Protein AF-A0A2E8E7X4-F1 (afdb_monomer)

Foldseek 3Di:
DPPCPVVVVVVVVVVVVVVLVVVLVVCLVVCQVDCCVPPVDDRDDSVNSNVVSVVCCCVVVVDDDDPDPVVVVVVVVVVVVVVPDDPVVVVVVVVVVCCVVVVPPPPDDDDDDD

Radius of gyration: 28.09 Å; Cα contacts (8 Å, |Δi|>4): 27; chains: 1; bounding box: 37×29×100 Å

Solvent-accessible surface area (backbone atoms only — not comparable to full-atom values): 6973 Å² total; per-residue (Å²): 143,86,77,60,65,64,58,53,52,52,52,53,51,53,51,53,52,49,52,52,52,52,53,38,54,51,51,38,53,52,44,50,60,45,39,35,72,76,68,73,41,81,72,69,48,73,68,54,32,54,49,49,50,49,50,51,46,51,65,60,64,70,71,73,89,89,77,82,62,62,66,56,58,50,49,50,54,50,51,54,58,62,68,72,51,55,73,71,59,54,50,53,53,47,54,55,47,49,54,68,71,63,67,71,76,82,76,78,86,88,87,91,85,130

Secondary structure (DSSP, 8-state):
---SHHHHHHHHHHHHHHHHHHHHHHHHHHHHHHHHHHH-PPPPPHHHHHHHHHHHHHHHHTSS--SSSHHHHHHHHHHHHHHTS-HHHHHHHHHHHHHHHHT--------S--

pLDDT: mean 70.64, std 11.57, range [45.97, 87.62]

Structure (mmCIF, N/CA/C/O backbone):
data_AF-A0A2E8E7X4-F1
#
_entry.id   AF-A0A2E8E7X4-F1
#
loop_
_atom_site.group_PDB
_atom_site.id
_atom_site.type_symbol
_atom_site.label_atom_id
_atom_site.label_alt_id
_atom_site.label_comp_id
_atom_site.label_asym_id
_atom_site.label_entity_id
_atom_site.label_seq_id
_atom_site.pdbx_PDB_ins_code
_atom_site.Cartn_x
_atom_site.Cartn_y
_atom_site.Cartn_z
_atom_site.occupancy
_atom_site.B_iso_or_equiv
_atom_site.auth_seq_id
_atom_site.auth_comp_id
_atom_site.auth_asym_id
_atom_site.auth_atom_id
_ato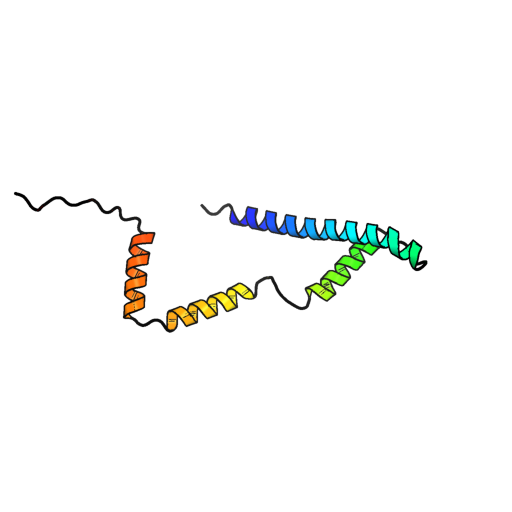m_site.pdbx_PDB_model_num
ATOM 1 N N . MET A 1 1 ? 1.339 15.084 -31.907 1.00 45.97 1 MET A N 1
ATOM 2 C CA . MET A 1 1 ? 0.499 14.254 -31.013 1.00 45.97 1 MET A CA 1
ATOM 3 C C . MET A 1 1 ? 1.364 13.702 -29.873 1.00 45.97 1 MET A C 1
ATOM 5 O O . MET A 1 1 ? 2.052 12.713 -30.070 1.00 45.97 1 MET A O 1
ATOM 9 N N . LYS A 1 2 ? 1.479 14.412 -28.739 1.00 52.69 2 LYS A N 1
ATOM 10 C CA . LYS A 1 2 ? 2.401 14.077 -27.619 1.00 52.69 2 LYS A CA 1
ATOM 11 C C . LYS A 1 2 ? 1.837 14.509 -26.248 1.00 52.69 2 LYS A C 1
ATOM 13 O O . LYS A 1 2 ? 2.593 14.852 -25.347 1.00 52.69 2 LYS A O 1
ATOM 18 N N . ARG A 1 3 ? 0.507 14.559 -26.097 1.00 56.31 3 ARG A N 1
ATOM 19 C CA . ARG A 1 3 ? -0.159 15.149 -24.916 1.00 56.31 3 ARG A CA 1
ATOM 20 C C . ARG A 1 3 ? -0.909 14.150 -24.022 1.00 56.31 3 ARG A C 1
ATOM 22 O O . ARG A 1 3 ? -1.411 14.557 -22.983 1.00 56.31 3 ARG A O 1
ATOM 29 N N . ASP A 1 4 ? -0.875 12.852 -24.335 1.00 61.25 4 ASP A N 1
ATOM 30 C CA . ASP A 1 4 ? -1.719 11.858 -23.637 1.00 61.25 4 ASP A CA 1
ATOM 31 C C . ASP A 1 4 ? -0.932 10.946 -22.679 1.00 61.25 4 ASP A C 1
ATOM 33 O O . ASP A 1 4 ? -1.504 10.238 -21.845 1.00 61.25 4 ASP A O 1
ATOM 37 N N . TRP A 1 5 ? 0.404 10.987 -22.738 1.00 60.88 5 TRP A N 1
ATOM 38 C CA . TRP A 1 5 ? 1.252 10.145 -21.888 1.00 60.88 5 TRP A CA 1
ATOM 39 C C . TRP A 1 5 ? 1.236 10.592 -20.418 1.00 60.88 5 TRP A C 1
ATOM 41 O O . TRP A 1 5 ? 1.189 9.752 -19.521 1.00 60.88 5 TRP A O 1
ATOM 51 N N . GLY A 1 6 ? 1.174 11.907 -20.168 1.00 68.00 6 GLY A N 1
ATOM 52 C CA . GLY A 1 6 ? 1.029 12.465 -18.818 1.00 68.00 6 GLY A CA 1
ATOM 53 C C . GLY A 1 6 ? -0.321 12.127 -18.182 1.00 68.00 6 GLY A C 1
ATOM 54 O O . GLY A 1 6 ? -0.367 11.696 -17.034 1.00 68.00 6 GLY A O 1
ATOM 55 N N . PHE A 1 7 ? -1.412 12.219 -18.949 1.00 73.38 7 PHE A N 1
ATOM 56 C CA . PHE A 1 7 ? -2.752 11.845 -18.481 1.00 73.38 7 PHE A CA 1
ATOM 57 C C . PHE A 1 7 ? -2.873 10.351 -18.170 1.00 73.38 7 PHE A C 1
ATOM 59 O O . PHE A 1 7 ? -3.490 9.969 -17.176 1.00 73.38 7 PHE A O 1
ATOM 66 N N . THR A 1 8 ? -2.245 9.502 -18.984 1.00 69.19 8 THR A N 1
ATOM 67 C CA . THR A 1 8 ? -2.224 8.053 -18.749 1.00 69.19 8 THR A CA 1
ATOM 68 C C . THR A 1 8 ? -1.422 7.708 -17.492 1.00 69.19 8 THR A C 1
ATOM 70 O O . THR A 1 8 ? -1.885 6.924 -16.665 1.00 69.19 8 THR A O 1
ATOM 73 N N . ALA A 1 9 ? -0.257 8.333 -17.294 1.00 75.81 9 ALA A N 1
ATOM 74 C CA . ALA A 1 9 ? 0.547 8.148 -16.087 1.00 75.81 9 ALA A CA 1
ATOM 75 C C . ALA A 1 9 ? -0.180 8.638 -14.821 1.00 75.81 9 ALA A C 1
ATOM 77 O O . ALA A 1 9 ? -0.198 7.933 -13.812 1.00 75.81 9 ALA A O 1
ATOM 78 N N . ALA A 1 10 ? -0.842 9.797 -14.888 1.00 84.56 10 ALA A N 1
ATOM 79 C CA . ALA A 1 10 ? -1.632 10.339 -13.785 1.00 84.56 10 ALA A CA 1
ATOM 80 C C . ALA A 1 10 ? -2.818 9.432 -13.413 1.00 84.56 10 ALA A C 1
ATOM 82 O O . ALA A 1 10 ? -3.029 9.154 -12.235 1.00 84.56 10 ALA A O 1
ATOM 83 N N . LYS A 1 11 ? -3.552 8.899 -14.401 1.00 82.12 11 LYS A N 1
ATOM 84 C CA . LYS A 1 11 ? -4.639 7.930 -14.167 1.00 82.12 11 LYS A CA 1
ATOM 85 C C . LYS A 1 11 ? -4.154 6.657 -13.475 1.00 82.12 11 LYS A C 1
ATOM 87 O O . LYS A 1 11 ? -4.809 6.184 -12.552 1.00 82.12 11 LYS A O 1
ATOM 92 N N . MET A 1 12 ? -3.008 6.119 -13.890 1.00 80.56 12 MET A N 1
ATOM 93 C CA . MET A 1 12 ? -2.435 4.918 -13.273 1.00 80.56 12 MET A CA 1
ATOM 94 C C . MET A 1 12 ? -1.965 5.175 -11.837 1.00 80.56 12 MET A C 1
ATOM 96 O O . MET A 1 12 ? -2.182 4.338 -10.964 1.00 80.56 12 MET A O 1
ATOM 100 N N . ALA A 1 13 ? -1.370 6.342 -11.570 1.00 82.25 13 ALA A N 1
ATOM 101 C CA . ALA A 1 13 ? -0.999 6.741 -10.214 1.00 82.25 13 ALA A CA 1
ATOM 102 C C . ALA A 1 13 ? -2.236 6.882 -9.312 1.00 82.25 13 ALA A C 1
ATOM 104 O O . ALA A 1 13 ? -2.256 6.339 -8.209 1.00 82.25 13 ALA A O 1
ATOM 105 N N . LEU A 1 14 ? -3.290 7.534 -9.809 1.00 87.62 14 LEU A N 1
ATOM 106 C CA . LEU A 1 14 ? -4.551 7.689 -9.088 1.00 87.62 14 LEU A CA 1
ATOM 107 C C . LEU A 1 14 ? -5.201 6.333 -8.779 1.00 87.62 14 LEU A C 1
ATOM 109 O O . LEU A 1 14 ? -5.633 6.108 -7.651 1.00 87.62 14 LEU A O 1
ATOM 113 N N . LEU A 1 15 ? -5.215 5.408 -9.744 1.00 84.00 15 LEU A N 1
ATOM 114 C CA . LEU A 1 15 ? -5.726 4.051 -9.543 1.00 84.00 15 LEU A CA 1
ATOM 115 C C . LEU A 1 15 ? -4.918 3.296 -8.476 1.00 84.00 15 LEU A C 1
ATOM 117 O O . LEU A 1 15 ? -5.498 2.646 -7.611 1.00 84.00 15 LEU A O 1
ATOM 121 N N . GLY A 1 16 ? -3.588 3.415 -8.500 1.00 81.44 16 GLY A N 1
ATOM 122 C CA . GLY A 1 16 ? -2.721 2.811 -7.489 1.00 81.44 16 GLY A CA 1
ATOM 123 C C . GLY A 1 16 ? -3.008 3.334 -6.079 1.00 81.44 16 GLY A C 1
ATOM 124 O O . GLY A 1 16 ? -3.127 2.545 -5.144 1.00 81.44 16 GLY A O 1
ATOM 125 N N . VAL A 1 17 ? -3.181 4.650 -5.931 1.00 83.19 17 VAL A N 1
ATOM 126 C CA . VAL A 1 17 ? -3.554 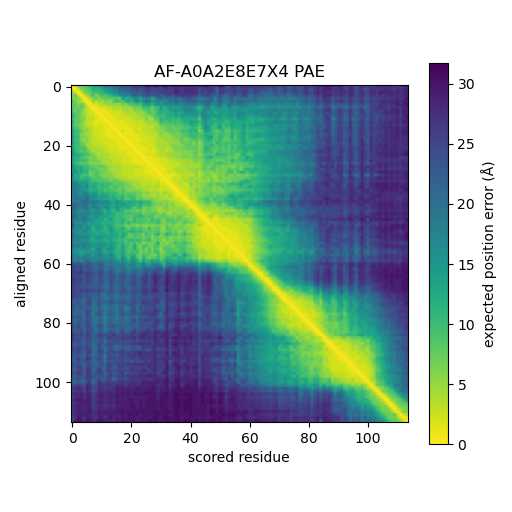5.274 -4.651 1.00 83.19 17 VAL A CA 1
ATOM 127 C C . VAL A 1 17 ? -4.938 4.806 -4.199 1.00 83.19 17 VAL A C 1
ATOM 129 O O . VAL A 1 17 ? -5.101 4.431 -3.040 1.00 83.19 17 VAL A O 1
ATOM 132 N N . ALA A 1 18 ? -5.914 4.753 -5.107 1.00 81.81 18 ALA A N 1
ATOM 133 C CA . ALA A 1 18 ? -7.262 4.285 -4.798 1.00 81.81 18 ALA A CA 1
ATOM 134 C C . ALA A 1 18 ? -7.267 2.835 -4.290 1.00 81.81 18 ALA A C 1
ATOM 136 O O . ALA A 1 18 ? -7.896 2.547 -3.275 1.00 81.81 18 ALA A O 1
ATOM 137 N N . ILE A 1 19 ? -6.515 1.934 -4.931 1.00 81.69 19 ILE A N 1
ATOM 138 C CA . ILE A 1 19 ? -6.398 0.533 -4.495 1.00 81.69 19 ILE A CA 1
ATOM 139 C C . ILE A 1 19 ? -5.802 0.442 -3.087 1.00 81.69 19 ILE A C 1
ATOM 141 O O . ILE A 1 19 ? -6.300 -0.327 -2.265 1.00 81.69 19 ILE A O 1
ATOM 145 N N . ILE A 1 20 ? -4.769 1.234 -2.784 1.00 78.75 20 ILE A N 1
ATOM 146 C CA . ILE A 1 20 ? -4.144 1.256 -1.452 1.00 78.75 20 ILE A CA 1
ATOM 147 C C . ILE A 1 20 ? -5.143 1.734 -0.395 1.00 78.75 20 ILE A C 1
ATOM 149 O O . ILE A 1 20 ? -5.271 1.102 0.652 1.00 78.75 20 ILE A O 1
ATOM 153 N N . LEU A 1 21 ? -5.878 2.811 -0.679 1.00 79.88 21 LEU A N 1
ATOM 154 C CA . LEU A 1 21 ? -6.879 3.354 0.239 1.00 79.88 21 LEU A CA 1
ATOM 155 C C . LEU A 1 21 ? -8.018 2.361 0.490 1.00 79.88 21 LEU A C 1
ATOM 157 O O . LEU A 1 21 ? -8.360 2.109 1.642 1.00 79.88 21 LEU A O 1
ATOM 161 N N . VAL A 1 22 ? -8.564 1.750 -0.566 1.00 83.56 22 VAL A N 1
ATOM 162 C CA . VAL A 1 22 ? -9.647 0.760 -0.453 1.00 83.56 22 VAL A CA 1
ATOM 163 C C . VAL A 1 22 ? -9.185 -0.458 0.338 1.00 83.56 22 VAL A C 1
ATOM 165 O O . VAL A 1 22 ? -9.851 -0.858 1.289 1.00 83.56 22 VAL A O 1
ATOM 168 N N . THR A 1 23 ? -8.014 -1.005 0.002 1.00 77.56 23 THR A N 1
ATOM 169 C CA . THR A 1 23 ? -7.425 -2.131 0.744 1.00 77.56 23 THR A CA 1
ATOM 170 C C . THR A 1 23 ? -7.259 -1.770 2.216 1.00 77.56 23 THR A C 1
ATOM 172 O O . THR A 1 23 ? -7.519 -2.592 3.091 1.00 77.56 23 THR A O 1
ATOM 175 N N . GLY A 1 24 ? -6.893 -0.523 2.506 1.00 78.69 24 GLY A N 1
ATOM 176 C CA . GLY A 1 24 ? -6.729 -0.075 3.872 1.00 78.69 24 GLY A CA 1
ATOM 177 C C . GLY A 1 24 ? -7.998 0.023 4.694 1.00 78.69 24 GLY A C 1
ATOM 178 O O . GLY A 1 24 ? -8.014 -0.398 5.850 1.00 78.69 24 GLY A O 1
ATOM 179 N N . VAL A 1 25 ? -9.070 0.517 4.082 1.00 80.88 25 VAL A N 1
ATOM 180 C CA . VAL A 1 25 ? -10.395 0.542 4.707 1.00 80.88 25 VAL A CA 1
ATOM 181 C C . VAL A 1 25 ? -10.885 -0.881 4.972 1.00 80.88 25 VAL A C 1
ATOM 183 O O . VAL A 1 25 ? -11.375 -1.157 6.065 1.00 80.88 25 VAL A O 1
ATOM 186 N N . VAL A 1 26 ? -10.700 -1.797 4.016 1.00 84.75 26 VAL A N 1
ATOM 187 C CA . VAL A 1 26 ? -11.089 -3.208 4.173 1.00 84.75 26 VAL A CA 1
ATOM 188 C C . VAL A 1 26 ? -10.336 -3.857 5.332 1.00 84.75 26 VAL A C 1
ATOM 190 O O . VAL A 1 26 ? -10.962 -4.477 6.187 1.00 84.75 26 VAL A O 1
ATOM 193 N N . VAL A 1 27 ? -9.014 -3.677 5.404 1.00 82.44 27 VAL A N 1
ATOM 194 C CA . VAL A 1 27 ? -8.193 -4.216 6.500 1.00 82.44 27 VAL A CA 1
ATOM 195 C C . VAL A 1 27 ? -8.628 -3.644 7.849 1.00 82.44 27 VAL A C 1
ATOM 197 O O . VAL A 1 27 ? -8.769 -4.408 8.797 1.00 82.44 27 VAL A O 1
ATOM 200 N N . MET A 1 28 ? -8.894 -2.336 7.940 1.00 81.12 28 MET A N 1
ATOM 201 C CA . MET A 1 28 ? -9.377 -1.706 9.175 1.00 81.12 28 MET A CA 1
ATOM 202 C C . MET A 1 28 ? -10.714 -2.301 9.628 1.00 81.12 28 MET A C 1
ATOM 204 O O . MET A 1 28 ? -10.862 -2.667 10.792 1.00 81.12 28 MET A O 1
ATOM 208 N N . PHE A 1 29 ? -11.684 -2.400 8.715 1.00 83.75 29 PHE A N 1
ATOM 209 C CA . PHE A 1 29 ? -13.025 -2.880 9.041 1.00 83.75 29 PHE A CA 1
ATOM 210 C C . PHE A 1 29 ? -13.001 -4.352 9.455 1.00 83.75 29 PHE A C 1
ATOM 212 O O . PHE A 1 29 ? -13.584 -4.726 10.469 1.00 83.75 29 PHE A O 1
ATOM 219 N N . LEU A 1 30 ? -12.261 -5.173 8.707 1.00 82.50 30 LEU A N 1
ATOM 220 C CA . LEU A 1 30 ? -12.116 -6.594 8.992 1.00 82.50 30 LEU A CA 1
ATOM 221 C C . LEU A 1 30 ? -11.379 -6.828 10.316 1.00 82.50 30 LEU A C 1
ATOM 223 O O . LEU A 1 30 ? -11.789 -7.674 11.106 1.00 82.50 30 LEU A O 1
ATOM 227 N N . TRP A 1 31 ? -10.321 -6.057 10.586 1.00 86.12 31 TRP A N 1
ATOM 228 C CA . TRP A 1 31 ? -9.595 -6.156 11.847 1.00 86.12 31 TRP A CA 1
ATOM 229 C C . TRP A 1 31 ? -10.484 -5.785 13.028 1.00 86.12 31 TRP A C 1
ATOM 231 O O . TRP A 1 31 ? -10.549 -6.544 13.989 1.00 86.12 31 TRP A O 1
ATOM 241 N N . ASN A 1 32 ? -11.188 -4.653 12.953 1.00 84.69 32 ASN A N 1
ATOM 242 C CA . ASN A 1 32 ? -12.033 -4.173 14.046 1.00 84.69 32 ASN A CA 1
ATOM 243 C C . ASN A 1 32 ? -13.248 -5.071 14.306 1.00 84.69 32 ASN A C 1
ATOM 245 O O . ASN A 1 32 ? -13.726 -5.093 15.435 1.00 84.69 32 ASN A O 1
ATOM 249 N N . ALA A 1 33 ? -13.713 -5.821 13.304 1.00 84.56 33 ALA A N 1
ATOM 250 C CA . ALA A 1 33 ? -14.755 -6.826 13.480 1.00 84.56 33 ALA A CA 1
ATOM 251 C C . ALA A 1 33 ? -14.216 -8.135 14.084 1.00 84.56 33 ALA A C 1
ATOM 253 O O . ALA A 1 33 ? -14.830 -8.692 14.978 1.00 84.56 33 ALA A O 1
ATOM 254 N N . LEU A 1 34 ? -13.064 -8.635 13.624 1.00 84.38 34 LEU A N 1
ATOM 255 C CA . LEU A 1 34 ? -12.597 -9.975 14.000 1.00 84.38 34 LEU A CA 1
ATOM 256 C C . LEU A 1 34 ? -11.688 -9.989 15.231 1.00 84.38 34 LEU A C 1
ATOM 258 O O . LEU A 1 34 ? -11.850 -10.818 16.120 1.00 84.38 34 LEU A O 1
ATOM 262 N N . VAL A 1 35 ? -10.681 -9.116 15.284 1.00 84.31 35 VAL A N 1
ATOM 263 C CA . VAL A 1 35 ? -9.590 -9.243 16.265 1.00 84.31 35 VAL A CA 1
ATOM 264 C C . VAL A 1 35 ? -10.015 -8.861 17.687 1.00 84.31 35 VAL A C 1
ATOM 266 O O . VAL A 1 35 ? -9.671 -9.600 18.614 1.00 84.31 35 VAL A O 1
ATOM 269 N N . PRO A 1 36 ? -10.780 -7.776 17.904 1.00 82.88 36 PRO A N 1
ATOM 270 C CA . PRO A 1 36 ? -11.327 -7.476 19.222 1.00 82.88 36 PRO A CA 1
ATOM 271 C C . PRO A 1 36 ? -12.294 -8.555 19.718 1.00 82.88 36 PRO A C 1
ATOM 273 O O . PRO A 1 36 ? -12.246 -8.910 20.891 1.00 82.88 36 PRO A O 1
ATOM 276 N N . GLU A 1 37 ? -13.130 -9.101 18.831 1.00 80.81 37 GLU A N 1
ATOM 277 C CA . GLU A 1 37 ? -14.173 -10.068 19.194 1.00 80.81 37 GLU A CA 1
ATOM 278 C C . GLU A 1 37 ? -13.605 -11.466 19.480 1.00 80.81 37 GLU A C 1
ATOM 280 O O . GLU A 1 37 ? -13.994 -12.107 20.451 1.00 80.81 37 GLU A O 1
ATOM 285 N N . ILE A 1 38 ? -12.643 -11.928 18.675 1.00 83.12 38 ILE A N 1
ATOM 286 C CA . ILE A 1 38 ? -12.113 -13.298 18.764 1.00 83.12 38 ILE A CA 1
ATOM 287 C C . ILE A 1 38 ? -10.915 -13.390 19.717 1.00 83.12 38 ILE A C 1
ATOM 289 O O . ILE A 1 38 ? -10.747 -14.396 20.404 1.00 83.12 38 ILE A O 1
ATOM 293 N N . PHE A 1 39 ? -10.065 -12.360 19.765 1.00 83.56 39 PHE A N 1
ATOM 294 C CA . PHE A 1 39 ? -8.786 -12.406 20.487 1.00 83.56 39 PHE A CA 1
ATOM 295 C C . PHE A 1 39 ? -8.703 -11.424 21.662 1.00 83.56 39 PHE A C 1
ATOM 297 O O . PHE A 1 39 ? -7.668 -11.371 22.325 1.00 83.56 39 PHE A O 1
ATOM 304 N N . GLY A 1 40 ? -9.744 -10.618 21.914 1.00 80.06 40 GLY A N 1
ATOM 305 C CA . GLY A 1 40 ? -9.691 -9.542 22.912 1.00 80.06 40 GLY A CA 1
ATOM 306 C C . GLY A 1 40 ? -8.630 -8.482 22.589 1.00 80.06 40 GLY A C 1
ATOM 307 O O . GLY A 1 40 ? -8.120 -7.811 23.485 1.00 80.06 40 GLY A O 1
ATOM 308 N N . GLY A 1 41 ? -8.235 -8.375 21.316 1.00 78.44 41 GLY A N 1
ATOM 309 C CA . GLY A 1 41 ? -7.176 -7.476 20.876 1.00 78.44 41 GLY A CA 1
ATOM 310 C C . GLY A 1 41 ? -7.617 -6.007 20.813 1.00 78.44 41 GLY A C 1
ATOM 311 O O . GLY A 1 41 ? -8.812 -5.704 20.795 1.00 78.44 41 GLY A O 1
ATOM 312 N N . PRO A 1 42 ? -6.662 -5.064 20.743 1.00 78.75 42 PRO A N 1
ATOM 313 C CA . PRO A 1 42 ? -6.973 -3.646 20.626 1.00 78.75 42 PRO A CA 1
ATOM 314 C C . PRO A 1 42 ? -7.645 -3.324 19.282 1.00 78.75 42 PRO A C 1
ATOM 316 O O . PRO A 1 42 ? -7.280 -3.867 18.234 1.00 78.75 42 PRO A O 1
ATOM 319 N N . GLN A 1 43 ? -8.604 -2.396 19.315 1.00 81.00 43 GLN A N 1
ATOM 320 C CA . GLN A 1 43 ? -9.222 -1.830 18.115 1.00 81.00 43 GLN A CA 1
ATOM 321 C C . GLN A 1 43 ? -8.198 -0.970 17.366 1.00 81.00 43 GLN A C 1
ATOM 323 O O . GLN A 1 43 ? -7.486 -0.169 17.977 1.00 81.00 43 GLN A O 1
ATOM 328 N N . LEU A 1 44 ? -8.131 -1.107 16.041 1.00 81.75 44 LEU A N 1
ATOM 329 C CA . LEU A 1 44 ? -7.308 -0.239 15.211 1.00 81.75 44 LEU A CA 1
ATOM 330 C C . LEU A 1 44 ? -8.030 1.080 14.932 1.00 81.75 44 LEU A C 1
ATOM 332 O O . LEU A 1 44 ? -9.116 1.119 14.350 1.00 81.75 44 LEU A O 1
ATOM 336 N N . THR A 1 45 ? -7.366 2.178 15.281 1.00 80.25 45 THR A N 1
ATOM 337 C CA . THR A 1 45 ? -7.736 3.526 14.835 1.00 80.25 45 THR A CA 1
ATOM 338 C C . THR A 1 45 ? -7.334 3.754 13.375 1.00 80.25 45 THR A C 1
ATOM 340 O O . THR A 1 45 ? -6.457 3.072 12.838 1.00 80.25 45 THR A O 1
ATOM 343 N N . TRP A 1 46 ? -7.934 4.757 12.726 1.00 70.88 46 TRP A N 1
ATOM 344 C CA . TRP A 1 46 ? -7.675 5.066 11.313 1.00 70.88 46 TRP A CA 1
ATOM 345 C C . TRP A 1 46 ? -6.179 5.272 11.007 1.00 70.88 46 TRP A C 1
ATOM 347 O O . TRP A 1 46 ? -5.651 4.704 10.053 1.00 70.88 46 TRP A O 1
ATOM 357 N N . ILE A 1 47 ? -5.463 6.002 11.871 1.00 82.31 47 ILE A N 1
ATOM 358 C CA . ILE A 1 47 ? -4.018 6.242 11.725 1.00 82.31 47 ILE A CA 1
ATOM 359 C C . ILE A 1 47 ? -3.211 4.950 11.901 1.00 82.31 47 ILE A C 1
ATOM 361 O O . ILE A 1 47 ? -2.250 4.725 11.165 1.00 82.31 47 ILE A O 1
ATOM 365 N N . GLN A 1 48 ? -3.607 4.074 12.830 1.00 81.00 48 GLN A N 1
ATOM 366 C CA . GLN A 1 48 ? -2.946 2.782 13.027 1.00 81.00 48 GLN A CA 1
ATOM 367 C C . GLN A 1 48 ? -3.141 1.861 11.823 1.00 81.00 48 GLN A C 1
ATOM 369 O O . GLN A 1 48 ? -2.188 1.205 11.414 1.00 81.00 48 GLN A O 1
ATOM 374 N N . ALA A 1 49 ? -4.328 1.849 11.213 1.00 81.12 49 ALA A N 1
ATOM 375 C CA . ALA A 1 49 ? -4.582 1.055 10.014 1.00 81.12 49 ALA A CA 1
ATOM 376 C C . ALA A 1 49 ? -3.723 1.538 8.841 1.00 81.12 49 ALA A C 1
ATOM 378 O O . ALA A 1 49 ? -3.042 0.736 8.203 1.00 81.12 49 ALA A O 1
ATOM 379 N N . VAL A 1 50 ? -3.670 2.8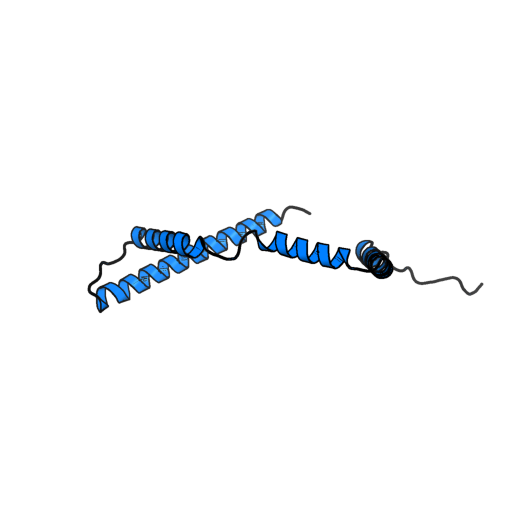54 8.612 1.00 78.62 50 VAL A N 1
ATOM 380 C CA . VAL A 1 50 ? -2.800 3.458 7.590 1.00 78.62 50 VAL A CA 1
ATOM 381 C C . VAL A 1 50 ? -1.325 3.144 7.862 1.00 78.62 50 VAL A C 1
ATOM 383 O O . VAL A 1 50 ? -0.615 2.715 6.952 1.00 78.62 50 VAL A O 1
ATOM 386 N N . GLY A 1 51 ? -0.870 3.281 9.110 1.00 83.25 51 GLY A N 1
ATOM 387 C CA . GLY A 1 51 ? 0.493 2.939 9.517 1.00 83.25 51 GLY A CA 1
ATOM 388 C C . GLY A 1 51 ? 0.837 1.465 9.284 1.00 83.25 51 GLY A C 1
ATOM 389 O O . GLY A 1 51 ? 1.894 1.167 8.730 1.00 83.25 51 GLY A O 1
ATOM 390 N N . LEU A 1 52 ? -0.072 0.546 9.626 1.00 83.62 52 LEU A N 1
ATOM 391 C CA . LEU A 1 52 ? 0.102 -0.895 9.426 1.00 83.62 52 LEU A CA 1
ATOM 392 C C . LEU A 1 52 ? 0.215 -1.246 7.937 1.00 83.62 52 LEU A C 1
ATOM 394 O O . LEU A 1 52 ? 1.072 -2.031 7.541 1.00 83.62 52 LEU A O 1
ATOM 398 N N . LEU A 1 53 ? -0.609 -0.629 7.091 1.00 81.38 53 LEU A N 1
ATOM 399 C CA . LEU A 1 53 ? -0.562 -0.846 5.646 1.00 81.38 53 LEU A CA 1
ATOM 400 C C . LEU A 1 53 ? 0.720 -0.312 5.032 1.00 81.38 53 LEU A C 1
ATOM 402 O O . LEU A 1 53 ? 1.296 -0.978 4.178 1.00 81.38 53 LEU A O 1
ATOM 406 N N . ILE A 1 54 ? 1.176 0.868 5.458 1.00 82.06 54 ILE A N 1
ATOM 407 C CA . ILE A 1 54 ? 2.457 1.429 5.023 1.00 82.06 54 ILE A CA 1
ATOM 408 C C . ILE A 1 54 ? 3.591 0.495 5.443 1.00 82.06 54 ILE A C 1
ATOM 410 O O . ILE A 1 54 ? 4.444 0.173 4.620 1.00 82.06 54 ILE A O 1
ATOM 414 N N . LEU A 1 55 ? 3.569 0.001 6.681 1.00 80.00 55 LEU A N 1
ATOM 415 C CA . LEU A 1 55 ? 4.560 -0.940 7.191 1.00 80.00 55 LEU A CA 1
ATOM 416 C C . LEU A 1 55 ? 4.584 -2.232 6.360 1.00 80.00 55 LEU A C 1
ATOM 418 O O . LEU A 1 55 ? 5.635 -2.607 5.842 1.00 80.00 55 LEU A O 1
ATOM 422 N N . VAL A 1 56 ? 3.426 -2.867 6.146 1.00 80.38 56 VAL A N 1
ATOM 423 C CA . VAL A 1 56 ? 3.285 -4.049 5.278 1.00 80.38 56 VAL A CA 1
ATOM 424 C C . VAL A 1 56 ? 3.721 -3.726 3.853 1.00 80.38 56 VAL A C 1
ATOM 426 O O . VAL A 1 56 ? 4.359 -4.547 3.209 1.00 80.38 56 VAL A O 1
ATOM 429 N N . ARG A 1 57 ? 3.448 -2.525 3.343 1.00 73.44 57 ARG A N 1
ATOM 430 C CA . ARG A 1 57 ? 3.819 -2.115 1.986 1.00 73.44 57 ARG A CA 1
ATOM 431 C C . ARG A 1 57 ? 5.312 -1.853 1.824 1.00 73.44 57 ARG A C 1
ATOM 433 O O . ARG A 1 57 ? 5.829 -2.076 0.728 1.00 73.44 57 ARG A O 1
ATOM 440 N N . ILE A 1 58 ? 5.994 -1.388 2.865 1.00 74.31 58 ILE A N 1
ATOM 441 C CA . ILE A 1 58 ? 7.451 -1.232 2.898 1.00 74.31 58 ILE A CA 1
ATOM 442 C C . ILE A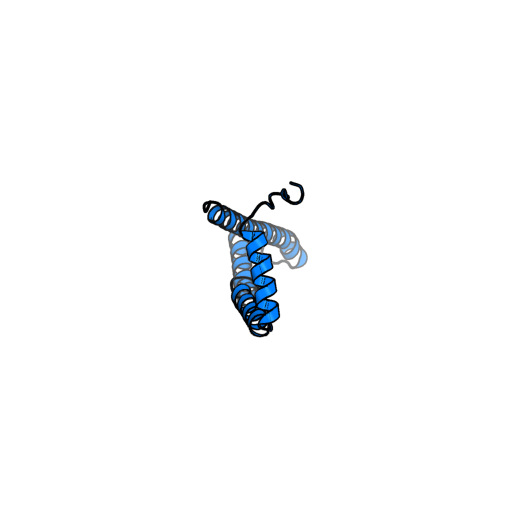 1 58 ? 8.106 -2.612 3.015 1.00 74.31 58 ILE A C 1
ATOM 444 O O . ILE A 1 58 ? 9.012 -2.925 2.246 1.00 74.31 58 ILE A O 1
ATOM 448 N N . LEU A 1 59 ? 7.593 -3.469 3.901 1.00 71.12 59 LEU A N 1
ATOM 449 C CA . LEU A 1 59 ? 8.110 -4.821 4.120 1.00 71.12 59 LEU A CA 1
ATOM 450 C C . LEU A 1 59 ? 7.869 -5.748 2.917 1.00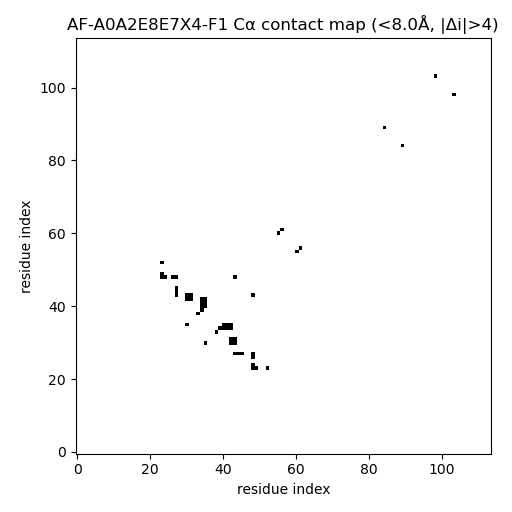 71.12 59 LEU A C 1
ATOM 452 O O . LEU A 1 59 ? 8.800 -6.377 2.418 1.00 71.12 59 LEU A O 1
ATOM 456 N N . ALA A 1 60 ? 6.640 -5.809 2.408 1.00 63.62 60 ALA A N 1
ATOM 457 C CA . ALA A 1 60 ? 6.260 -6.649 1.272 1.00 63.62 60 ALA A CA 1
ATOM 458 C C . ALA A 1 60 ? 6.639 -6.020 -0.076 1.00 63.62 60 ALA A C 1
ATOM 460 O O . ALA A 1 60 ? 6.981 -6.720 -1.024 1.00 63.62 60 ALA A O 1
ATOM 461 N N . GLY A 1 61 ? 6.611 -4.691 -0.183 1.00 56.41 61 GLY A N 1
ATOM 462 C CA . GLY A 1 61 ? 6.918 -3.981 -1.424 1.00 56.41 61 GLY A CA 1
ATOM 463 C C . GLY A 1 61 ? 8.385 -3.598 -1.612 1.00 56.41 61 GLY A C 1
ATOM 464 O O . GLY A 1 61 ? 8.726 -3.063 -2.666 1.00 56.41 61 GLY A O 1
ATOM 465 N N . GLY A 1 62 ? 9.248 -3.877 -0.631 1.00 57.75 62 GLY A N 1
ATOM 466 C CA . GLY A 1 62 ? 10.701 -3.736 -0.743 1.00 57.75 62 GLY A CA 1
ATOM 467 C C . GLY A 1 62 ? 11.399 -4.936 -1.392 1.00 57.75 62 GLY A C 1
ATOM 468 O O . GLY A 1 62 ? 12.584 -4.848 -1.707 1.00 57.75 62 GLY A O 1
ATOM 469 N N . ARG A 1 63 ? 10.701 -6.062 -1.619 1.00 59.47 63 ARG A N 1
ATOM 470 C CA . ARG A 1 63 ? 11.359 -7.320 -2.012 1.00 59.47 63 ARG A CA 1
ATOM 471 C C . ARG A 1 63 ? 10.658 -8.111 -3.121 1.00 59.47 63 ARG A C 1
ATOM 473 O O . ARG A 1 63 ? 10.429 -9.307 -2.987 1.00 59.47 63 ARG A O 1
ATOM 480 N N . GLY A 1 64 ? 10.440 -7.465 -4.269 1.00 56.47 64 GLY A N 1
ATOM 481 C CA . GLY A 1 64 ? 10.336 -8.167 -5.555 1.00 56.47 64 GLY A CA 1
ATOM 482 C C . GLY A 1 64 ? 9.156 -7.770 -6.445 1.00 56.47 64 GLY A C 1
ATOM 483 O O . GLY A 1 64 ? 8.015 -7.760 -6.014 1.00 56.47 64 GLY A O 1
ATOM 484 N N . HIS A 1 65 ? 9.472 -7.555 -7.727 1.00 51.56 65 HIS A N 1
ATOM 485 C CA . HIS A 1 65 ? 8.574 -7.439 -8.887 1.00 51.56 65 HIS A CA 1
ATOM 486 C C . HIS A 1 65 ? 7.735 -6.156 -9.056 1.00 51.56 65 HIS A C 1
ATOM 488 O O . HIS A 1 65 ? 6.710 -5.961 -8.418 1.00 51.56 65 HIS A O 1
ATOM 494 N N . GLY A 1 66 ? 8.084 -5.355 -10.078 1.00 49.69 66 GLY A N 1
ATOM 495 C CA . GLY A 1 66 ? 7.038 -4.757 -10.923 1.00 49.69 66 GLY A CA 1
ATOM 496 C C . GLY A 1 66 ? 7.323 -3.428 -11.620 1.00 49.69 66 GLY A C 1
AT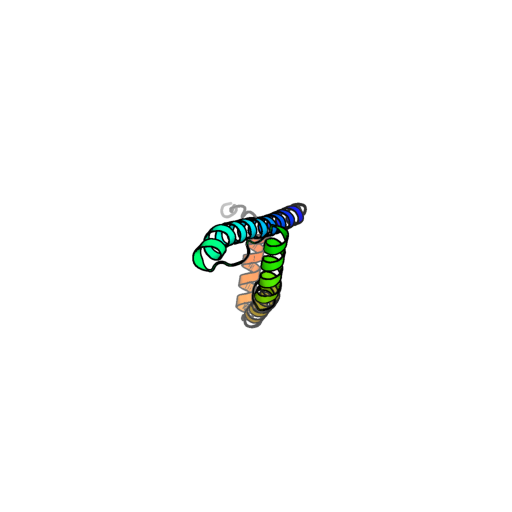OM 497 O O . GLY A 1 66 ? 6.811 -3.214 -12.712 1.00 49.69 66 GLY A O 1
ATOM 498 N N . GLY A 1 67 ? 8.143 -2.537 -11.064 1.00 50.53 67 GLY A N 1
ATOM 499 C CA . GLY A 1 67 ? 8.390 -1.217 -11.660 1.00 50.53 67 GLY A CA 1
ATOM 500 C C . GLY A 1 67 ? 9.805 -1.104 -12.213 1.00 50.53 67 GLY A C 1
ATOM 501 O O . GLY A 1 67 ? 10.760 -1.375 -11.502 1.00 50.53 67 GLY A O 1
ATOM 502 N N . PHE A 1 68 ? 9.969 -0.693 -13.468 1.00 50.78 68 PHE A N 1
ATOM 503 C CA . PHE A 1 68 ? 11.245 -0.279 -14.089 1.00 50.78 68 PHE A CA 1
ATOM 504 C C . PHE A 1 68 ? 12.311 -1.334 -14.463 1.00 50.78 68 PHE A C 1
ATOM 506 O O . PHE A 1 68 ? 13.107 -1.055 -15.359 1.00 50.78 68 PHE A O 1
ATOM 513 N N . GLY A 1 69 ? 12.312 -2.559 -13.922 1.00 47.84 69 GLY A N 1
ATOM 514 C CA . GLY A 1 69 ? 13.314 -3.586 -14.293 1.00 47.84 69 GLY A CA 1
ATOM 515 C C . GLY A 1 69 ? 13.045 -4.347 -15.608 1.00 47.84 69 GLY A C 1
ATOM 516 O O . GLY A 1 69 ? 13.970 -4.723 -16.333 1.00 47.84 69 GLY A O 1
ATOM 517 N N . GLY A 1 70 ? 11.772 -4.550 -15.965 1.00 51.62 70 GLY A N 1
ATOM 518 C CA . GLY A 1 70 ? 11.379 -5.382 -17.114 1.00 51.62 70 GLY A CA 1
ATOM 519 C C . GLY A 1 70 ? 11.749 -4.785 -18.474 1.00 51.62 70 GLY A C 1
ATOM 520 O O . GLY A 1 70 ? 12.112 -5.509 -19.398 1.00 51.62 70 GLY A O 1
ATOM 521 N N . ARG A 1 71 ? 11.749 -3.452 -18.597 1.00 56.16 71 ARG A N 1
ATOM 522 C CA . ARG A 1 71 ? 12.031 -2.778 -19.873 1.00 56.16 71 ARG A CA 1
ATOM 523 C C . ARG A 1 71 ? 13.492 -2.896 -20.293 1.00 56.16 71 ARG A C 1
ATOM 525 O O . ARG A 1 71 ? 13.771 -2.861 -21.487 1.00 56.16 71 ARG A O 1
ATOM 532 N N . ARG A 1 72 ? 14.419 -3.051 -19.344 1.00 58.50 72 ARG A N 1
ATOM 533 C CA . ARG A 1 72 ? 15.842 -3.267 -19.640 1.00 58.50 72 ARG A CA 1
ATOM 534 C C . ARG A 1 72 ? 16.088 -4.707 -20.086 1.00 58.50 72 ARG A C 1
ATOM 536 O O . ARG A 1 72 ? 16.626 -4.910 -21.167 1.00 58.50 72 ARG A O 1
ATOM 543 N N . ARG A 1 73 ? 15.555 -5.688 -19.349 1.00 61.81 73 ARG A N 1
ATOM 544 C CA . ARG A 1 73 ? 15.685 -7.120 -19.679 1.00 61.81 73 ARG A CA 1
ATOM 545 C C . ARG A 1 73 ? 14.967 -7.504 -20.978 1.00 61.81 73 ARG A C 1
ATOM 547 O O . ARG A 1 73 ? 15.477 -8.308 -21.751 1.00 61.81 73 ARG A O 1
ATOM 554 N N . TRP A 1 74 ? 13.811 -6.900 -21.254 1.00 61.66 74 TRP A N 1
ATOM 555 C CA . TRP A 1 74 ? 13.109 -7.061 -22.530 1.00 61.66 74 TRP A CA 1
ATOM 556 C C . TRP A 1 74 ? 13.909 -6.441 -23.677 1.00 61.66 74 TRP A C 1
ATOM 558 O O . TRP A 1 74 ? 14.136 -7.098 -24.686 1.00 61.66 74 TRP A O 1
ATOM 568 N N . ARG A 1 75 ? 14.433 -5.221 -23.502 1.00 65.31 75 ARG A N 1
ATOM 569 C CA . ARG A 1 75 ? 15.260 -4.558 -24.520 1.00 65.31 75 ARG A CA 1
ATOM 570 C C . ARG A 1 75 ? 16.550 -5.326 -24.810 1.00 65.31 75 ARG A C 1
ATOM 572 O O . ARG A 1 75 ? 16.952 -5.394 -25.964 1.00 65.31 75 ARG A O 1
ATOM 579 N N . GLU A 1 76 ? 17.169 -5.929 -23.800 1.00 69.88 76 GLU A N 1
ATOM 580 C CA . GLU A 1 76 ? 18.343 -6.791 -23.976 1.00 69.88 76 GLU A CA 1
ATOM 581 C C . GLU A 1 76 ? 17.991 -8.096 -24.701 1.00 69.88 76 GLU A C 1
ATOM 583 O O . GLU A 1 76 ? 18.664 -8.441 -25.670 1.00 69.88 76 GLU A O 1
ATOM 588 N N . ARG A 1 77 ? 16.878 -8.761 -24.351 1.00 71.62 77 ARG A N 1
ATOM 589 C CA . ARG A 1 77 ? 16.387 -9.931 -25.107 1.00 71.62 77 ARG A CA 1
ATOM 590 C C . ARG A 1 77 ? 16.109 -9.605 -26.574 1.00 71.62 77 ARG A C 1
ATOM 592 O O . ARG A 1 77 ? 16.476 -10.383 -27.448 1.00 71.62 77 ARG A O 1
ATOM 599 N N . TRP A 1 78 ? 15.497 -8.457 -26.853 1.00 68.81 78 TRP A N 1
ATOM 600 C CA . TRP A 1 78 ? 15.247 -8.009 -28.223 1.00 68.81 78 TRP A CA 1
ATOM 601 C C . TRP A 1 78 ? 16.538 -7.682 -28.970 1.00 68.81 78 TRP A C 1
ATOM 603 O O . TRP A 1 78 ? 16.690 -8.105 -30.112 1.00 68.81 78 TRP A O 1
ATOM 613 N N . LYS A 1 79 ? 17.498 -7.006 -28.326 1.00 72.81 79 LYS A N 1
ATOM 614 C CA . LYS A 1 79 ? 18.820 -6.746 -28.916 1.00 72.81 79 LYS A CA 1
ATOM 615 C C . LYS A 1 79 ? 19.548 -8.039 -29.284 1.00 72.81 79 LYS A C 1
ATOM 617 O O . LYS A 1 79 ? 20.040 -8.133 -30.401 1.00 72.81 79 LYS A O 1
ATOM 622 N N . HIS A 1 80 ? 19.558 -9.043 -28.405 1.00 71.06 80 HIS A N 1
ATOM 623 C CA . HIS A 1 80 ? 20.148 -10.351 -28.715 1.00 71.06 80 HIS A CA 1
ATOM 624 C C . HIS A 1 80 ? 19.418 -11.068 -29.858 1.00 71.06 80 HIS A C 1
ATOM 626 O O . HIS A 1 80 ? 20.061 -11.656 -30.722 1.00 71.06 80 HIS A O 1
ATOM 632 N N . LYS A 1 81 ? 18.083 -10.983 -29.907 1.00 68.12 81 LYS A N 1
ATOM 633 C CA . LYS A 1 81 ? 17.287 -11.608 -30.972 1.00 68.12 81 LYS A CA 1
ATOM 634 C C . LYS A 1 81 ? 17.540 -10.971 -32.344 1.00 68.12 81 LYS A C 1
ATOM 636 O O . LYS A 1 81 ? 17.599 -11.687 -33.333 1.00 68.12 81 LYS A O 1
ATOM 641 N N . VAL A 1 82 ? 17.737 -9.651 -32.396 1.00 66.94 82 VAL A N 1
ATOM 642 C CA . VAL A 1 82 ? 18.073 -8.927 -33.636 1.00 66.94 82 VAL A CA 1
ATOM 643 C C . VAL A 1 82 ? 19.542 -9.120 -34.035 1.00 66.94 82 VAL A C 1
ATOM 645 O O . VAL A 1 82 ? 19.838 -9.169 -35.224 1.00 66.94 82 VAL A O 1
ATOM 648 N N . ALA A 1 83 ? 20.463 -9.251 -33.073 1.00 71.62 83 ALA A N 1
ATOM 649 C CA . ALA A 1 83 ? 21.884 -9.485 -33.352 1.00 71.62 83 ALA A CA 1
ATOM 650 C C . ALA A 1 83 ? 22.164 -10.879 -33.942 1.00 71.62 83 ALA A C 1
ATOM 652 O O . ALA A 1 83 ? 23.092 -11.022 -34.729 1.00 71.62 83 ALA A O 1
ATOM 653 N N . ASN A 1 84 ? 21.345 -11.880 -33.600 1.00 70.94 84 ASN A N 1
ATOM 654 C CA . ASN A 1 84 ? 21.471 -13.253 -34.101 1.00 70.94 84 ASN A CA 1
ATOM 655 C C . ASN A 1 84 ? 20.671 -13.530 -35.392 1.00 70.94 84 ASN A C 1
ATOM 657 O O . ASN A 1 84 ? 20.586 -14.680 -35.815 1.00 70.94 84 ASN A O 1
ATOM 661 N N . MET A 1 85 ? 20.056 -12.520 -36.016 1.00 60.38 85 MET A N 1
ATOM 662 C CA . MET A 1 85 ? 19.411 -12.693 -37.324 1.00 60.38 85 MET A CA 1
ATOM 663 C C . MET A 1 85 ? 20.447 -12.629 -38.450 1.00 60.38 85 MET A C 1
ATOM 665 O O . MET A 1 85 ? 21.311 -11.752 -38.455 1.00 60.38 85 MET A O 1
ATOM 669 N N . SER A 1 86 ? 20.330 -13.536 -39.424 1.00 67.88 86 SER A N 1
ATOM 670 C CA . SER A 1 86 ? 21.169 -13.531 -40.623 1.00 67.88 86 SER A CA 1
ATOM 671 C C . SER A 1 86 ? 20.950 -12.244 -41.437 1.00 67.88 86 SER A C 1
ATOM 673 O O . SER A 1 86 ? 19.855 -11.665 -41.401 1.00 67.88 86 SER A O 1
ATOM 675 N N . PRO A 1 87 ? 21.971 -11.768 -42.170 1.00 65.94 87 PRO A N 1
ATOM 676 C CA . PRO A 1 87 ? 21.880 -10.524 -42.934 1.00 65.94 87 PRO A CA 1
ATOM 677 C C . PRO A 1 87 ? 20.706 -10.528 -43.927 1.00 65.94 87 PRO A C 1
ATOM 679 O O . PRO A 1 87 ? 19.972 -9.544 -43.995 1.00 65.94 87 PRO A O 1
ATOM 682 N N . GLU A 1 88 ? 20.432 -11.666 -44.570 1.00 69.31 88 GLU A N 1
ATOM 683 C CA . GLU A 1 88 ? 19.317 -11.825 -45.514 1.00 69.31 88 GLU A CA 1
ATOM 684 C C . GLU A 1 88 ? 17.930 -11.671 -44.861 1.00 69.31 88 GLU A C 1
ATOM 686 O O . GLU A 1 88 ? 17.014 -11.086 -45.440 1.00 69.31 88 GLU A O 1
ATOM 691 N N . GLN A 1 89 ? 17.751 -12.165 -43.629 1.00 67.25 89 GLN A N 1
ATOM 692 C CA . GLN A 1 89 ? 16.484 -12.034 -42.894 1.00 67.25 89 GLN A CA 1
ATOM 693 C C . GLN A 1 89 ? 16.227 -10.582 -42.477 1.00 67.25 89 GLN A C 1
ATOM 695 O O . GLN A 1 89 ? 15.086 -10.116 -42.489 1.00 67.25 89 GLN A O 1
ATOM 700 N N . ARG A 1 90 ? 17.293 -9.850 -42.135 1.00 70.38 90 ARG A N 1
ATOM 701 C CA . ARG A 1 90 ? 17.215 -8.453 -41.699 1.00 70.38 90 ARG A CA 1
ATOM 702 C C . ARG A 1 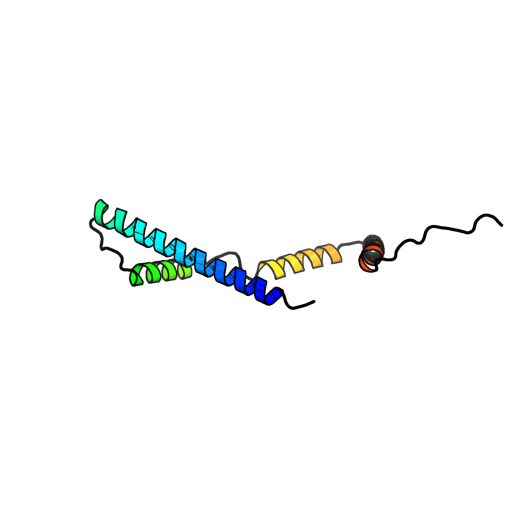90 ? 16.847 -7.508 -42.841 1.00 70.38 90 ARG A C 1
ATOM 704 O O . ARG A 1 90 ? 16.191 -6.501 -42.584 1.00 70.38 90 ARG A O 1
ATOM 711 N N . GLU A 1 91 ? 17.258 -7.806 -44.070 1.00 71.19 91 GLU A N 1
ATOM 712 C CA . GLU A 1 91 ? 16.882 -7.023 -45.253 1.00 71.19 91 GLU A CA 1
ATOM 713 C C . GLU A 1 91 ? 15.415 -7.221 -45.625 1.00 71.19 91 GLU A C 1
ATOM 715 O O . GLU A 1 91 ? 14.705 -6.231 -45.795 1.00 71.19 91 GLU A O 1
ATOM 720 N N . LYS A 1 92 ? 14.920 -8.467 -45.619 1.00 76.06 92 LYS A N 1
ATOM 721 C CA . LYS A 1 92 ? 13.493 -8.758 -45.844 1.00 76.06 92 LYS A CA 1
ATOM 722 C C . LYS A 1 92 ? 12.602 -8.077 -44.805 1.00 76.06 92 LYS A C 1
ATOM 724 O O . LYS A 1 92 ? 11.645 -7.402 -45.167 1.00 76.06 92 LYS A O 1
ATOM 729 N N . TRP A 1 93 ? 12.978 -8.161 -43.526 1.00 68.81 93 TRP A N 1
ATOM 730 C CA . TRP A 1 93 ? 12.264 -7.476 -42.444 1.00 68.81 93 TRP A CA 1
ATOM 731 C C . TRP A 1 93 ? 12.275 -5.953 -42.588 1.00 68.81 93 TRP A C 1
ATOM 733 O O . TRP A 1 93 ? 11.274 -5.308 -42.292 1.00 68.81 93 TRP A O 1
ATOM 743 N N . ARG A 1 94 ? 13.389 -5.352 -43.031 1.00 71.62 94 ARG A N 1
ATOM 744 C CA . ARG A 1 94 ? 13.442 -3.902 -43.277 1.00 71.62 94 ARG A CA 1
ATOM 745 C C . ARG A 1 94 ? 12.588 -3.491 -44.469 1.00 71.62 94 ARG A C 1
ATOM 747 O O . ARG A 1 94 ? 11.910 -2.480 -44.358 1.00 71.62 94 ARG A O 1
ATOM 754 N N . ALA A 1 95 ? 12.608 -4.254 -45.559 1.00 75.56 95 ALA A N 1
ATOM 755 C CA . ALA A 1 95 ? 11.808 -3.969 -46.748 1.00 75.56 95 ALA A CA 1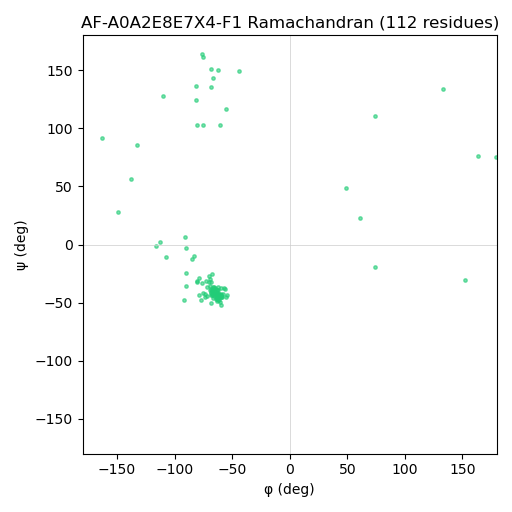
ATOM 756 C C . ALA A 1 95 ? 10.301 -4.051 -46.451 1.00 75.56 95 ALA A C 1
ATOM 758 O O . ALA A 1 95 ? 9.532 -3.181 -46.854 1.00 75.56 95 ALA A O 1
ATOM 759 N N . GLU A 1 96 ? 9.881 -5.058 -45.684 1.00 75.06 96 GLU A N 1
ATOM 760 C CA . GLU A 1 96 ? 8.485 -5.231 -45.277 1.00 75.06 96 GLU A CA 1
ATOM 761 C C . GLU A 1 96 ? 8.037 -4.149 -44.280 1.00 75.06 96 GLU A C 1
ATOM 763 O O . GLU A 1 96 ? 6.944 -3.595 -44.397 1.00 75.06 96 GLU A O 1
ATOM 768 N N . PHE A 1 97 ? 8.914 -3.775 -43.344 1.00 75.19 97 PHE A N 1
ATOM 769 C CA . PHE A 1 97 ? 8.653 -2.692 -42.397 1.00 75.19 97 PHE A CA 1
ATOM 770 C C . PHE A 1 97 ? 8.601 -1.315 -43.077 1.00 75.19 97 PHE A C 1
ATOM 772 O O . PHE A 1 97 ? 7.757 -0.499 -42.716 1.00 75.19 97 PHE A O 1
ATOM 779 N N . ASP A 1 98 ? 9.453 -1.054 -44.074 1.00 72.88 98 ASP A N 1
ATOM 780 C CA . ASP A 1 98 ? 9.437 0.196 -44.848 1.00 72.88 98 ASP A CA 1
ATOM 781 C C . ASP A 1 98 ? 8.153 0.308 -45.687 1.00 72.88 98 ASP A C 1
ATOM 783 O O . ASP A 1 98 ? 7.500 1.349 -45.631 1.00 72.88 98 ASP A O 1
ATOM 787 N N . ARG A 1 99 ? 7.695 -0.790 -46.321 1.00 69.75 99 ARG A N 1
ATOM 788 C CA . ARG A 1 99 ? 6.366 -0.853 -46.970 1.00 69.75 99 ARG A CA 1
ATOM 789 C C . ARG A 1 99 ? 5.237 -0.502 -46.004 1.00 69.75 99 ARG A C 1
ATOM 791 O O . ARG A 1 99 ? 4.339 0.259 -46.354 1.00 69.75 99 ARG A O 1
ATOM 798 N N . HIS A 1 100 ? 5.272 -1.044 -44.787 1.00 67.38 100 HIS A N 1
ATOM 799 C CA . HIS A 1 100 ? 4.187 -0.854 -43.823 1.00 67.38 100 HIS A CA 1
ATOM 800 C C . HIS A 1 100 ? 4.225 0.517 -43.124 1.00 67.38 100 HIS A C 1
ATOM 802 O O . HIS A 1 100 ? 3.182 1.042 -42.742 1.00 67.38 100 HIS A O 1
ATOM 808 N N . CYS A 1 101 ? 5.408 1.122 -42.960 1.00 66.81 101 CYS A N 1
ATOM 809 C CA . CYS A 1 101 ? 5.564 2.429 -42.315 1.00 66.81 101 CYS A CA 1
ATOM 810 C C . CYS A 1 101 ? 5.488 3.624 -43.272 1.00 66.81 101 CYS A C 1
ATOM 812 O O . CYS A 1 101 ? 5.146 4.712 -42.805 1.00 66.81 101 CYS A O 1
ATOM 814 N N . ARG A 1 102 ? 5.787 3.466 -44.569 1.00 59.38 102 ARG A N 1
ATOM 815 C CA . ARG A 1 102 ? 5.646 4.563 -45.543 1.00 59.38 102 ARG A CA 1
ATOM 816 C C . ARG A 1 102 ? 4.258 4.721 -46.125 1.00 59.38 102 ARG A C 1
ATOM 818 O O . ARG A 1 102 ? 4.019 5.769 -46.708 1.00 59.38 102 ARG A O 1
ATOM 825 N N . GLY A 1 103 ? 3.351 3.758 -45.934 1.00 56.38 103 GLY A N 1
ATOM 826 C CA . GLY A 1 103 ? 1.993 3.873 -46.466 1.00 56.38 103 GLY A CA 1
ATOM 827 C C . GLY A 1 103 ? 2.013 4.285 -47.937 1.00 56.38 103 GLY A C 1
ATOM 828 O O . GLY A 1 103 ? 1.359 5.252 -48.313 1.00 56.38 103 GLY A O 1
ATOM 829 N N . GLU A 1 104 ? 2.831 3.614 -48.745 1.00 52.78 104 GLU A N 1
ATOM 830 C CA . GLU A 1 104 ? 2.827 3.826 -50.185 1.00 52.78 104 GLU A CA 1
ATOM 831 C C . GLU A 1 104 ? 1.663 3.013 -50.743 1.00 52.78 104 GLU A C 1
ATOM 833 O O . GLU A 1 104 ? 1.695 1.781 -50.781 1.00 52.78 104 GLU A O 1
ATOM 838 N N . GLY A 1 105 ? 0.585 3.733 -51.057 1.00 50.94 105 GLY A N 1
ATOM 839 C CA . GLY A 1 105 ? -0.517 3.218 -51.845 1.00 50.94 105 GLY A CA 1
ATOM 840 C C . GLY A 1 105 ? 0.035 2.695 -53.162 1.00 50.94 105 GLY A C 1
ATOM 841 O O . GLY A 1 105 ? 0.597 3.456 -53.947 1.00 50.94 105 GLY A O 1
ATOM 842 N N . ASP A 1 106 ? -0.121 1.392 -53.357 1.00 51.94 106 ASP A N 1
ATOM 843 C CA . ASP A 1 106 ? 0.035 0.735 -54.645 1.00 51.94 106 ASP A CA 1
ATOM 844 C C . ASP A 1 106 ? -1.002 1.366 -55.586 1.00 51.94 106 ASP A C 1
ATOM 846 O O . ASP A 1 106 ? -2.208 1.150 -55.455 1.00 51.94 106 ASP A O 1
ATOM 850 N N . GLY A 1 107 ? -0.534 2.256 -56.458 1.00 48.78 107 GLY A N 1
ATOM 851 C CA . GLY A 1 107 ? -1.278 2.686 -57.629 1.00 48.78 107 GLY A CA 1
ATOM 852 C C . GLY A 1 107 ? -1.205 1.559 -58.644 1.00 48.78 107 GLY A C 1
ATOM 853 O O . GLY A 1 107 ? -0.165 1.370 -59.273 1.00 48.78 107 GLY A O 1
ATOM 854 N N . ASP A 1 108 ? -2.308 0.820 -58.737 1.00 53.41 108 ASP A N 1
ATOM 855 C CA . ASP A 1 108 ? -2.569 -0.239 -59.704 1.00 53.41 108 ASP A CA 1
ATOM 856 C C . ASP A 1 108 ? -2.149 0.128 -61.136 1.00 53.41 108 ASP A C 1
ATOM 858 O O . ASP A 1 108 ? -2.156 1.285 -61.564 1.00 53.41 108 ASP A O 1
ATOM 862 N N . GLY A 1 109 ? -1.758 -0.915 -61.864 1.00 56.66 109 GLY A N 1
ATOM 863 C CA . GLY A 1 109 ? -1.047 -0.826 -63.124 1.00 56.66 109 GLY A CA 1
ATOM 864 C C . GLY A 1 109 ? -1.827 -0.262 -64.304 1.00 56.66 109 GLY A C 1
ATOM 865 O O . GLY A 1 109 ? -3.020 -0.473 -64.453 1.00 56.66 109 GLY A O 1
ATOM 866 N N . GLU A 1 110 ? -1.083 0.367 -65.215 1.00 57.06 110 GLU A N 1
ATOM 867 C CA . GLU A 1 110 ? -1.522 0.684 -66.575 1.00 57.06 110 GLU A CA 1
ATOM 868 C C . GLU A 1 110 ? -0.300 1.020 -67.457 1.00 57.06 110 GLU A C 1
ATOM 870 O O . GLU A 1 110 ? 0.149 2.169 -67.517 1.00 57.06 110 GLU A O 1
ATOM 875 N N . ARG A 1 111 ? 0.265 0.005 -68.138 1.00 51.62 111 ARG A N 1
ATOM 876 C CA . ARG A 1 111 ? 0.775 0.096 -69.531 1.00 51.62 111 ARG A CA 1
ATOM 877 C C . ARG A 1 111 ? 1.390 -1.216 -70.031 1.00 51.62 111 ARG A C 1
ATOM 879 O O . ARG A 1 111 ? 2.593 -1.348 -70.224 1.00 51.62 111 ARG A O 1
ATOM 886 N N . GLN A 1 112 ? 0.521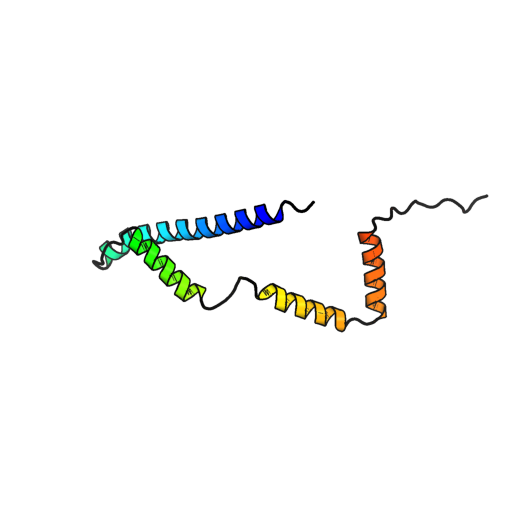 -2.170 -70.343 1.00 60.44 112 GLN A N 1
ATOM 887 C CA . GLN A 1 112 ? 0.777 -3.136 -71.407 1.00 60.44 112 GLN A CA 1
ATOM 888 C C . GLN A 1 112 ? -0.492 -3.198 -72.257 1.00 60.44 112 GLN A C 1
ATOM 890 O O . GLN A 1 112 ? -1.401 -3.953 -71.944 1.00 60.44 112 GLN A O 1
ATOM 895 N N . THR A 1 113 ? -0.594 -2.285 -73.230 1.00 58.59 113 THR A N 1
ATOM 896 C CA . THR A 1 113 ? -1.439 -2.315 -74.449 1.00 58.59 113 THR A CA 1
ATOM 897 C C . THR A 1 113 ? -1.528 -0.903 -75.045 1.00 58.59 113 THR A C 1
ATOM 899 O O . THR A 1 113 ? -2.532 -0.211 -74.909 1.00 58.59 113 THR A O 1
ATOM 902 N N . ARG A 1 114 ? -0.463 -0.453 -75.715 1.00 48.06 114 ARG A N 1
ATOM 903 C CA . ARG A 1 114 ? -0.574 0.316 -76.962 1.00 48.06 114 ARG A CA 1
ATOM 904 C C . ARG A 1 114 ? 0.747 0.302 -77.711 1.00 48.06 114 ARG A C 1
ATOM 906 O O . ARG A 1 114 ? 1.782 0.462 -77.031 1.00 48.06 114 ARG A O 1
#

Sequence (114 aa):
MKRDWGFTAAKMALLGVAIILVTGVVVMFLWNALVPEIFGGPQLTWIQAVGLLILVRILAGGRGHGGFGGRRRWRERWKHKVANMSPEQREKWRAEFDRHCRGEGDGDGERQTR

Mean predicted aligned error: 17.41 Å